Protein AF-K2C687-F1 (afdb_monomer_lite)

Secondary structure (DSSP, 8-state):
-HHHHHHHHHHHHHHHGGGTT-EEEETTTEEEEEEEEEEEEE-TTSS-EEEEEEEEEEETTT--EEEE-HHHHHHHHHH-----TT-TT---HHHHHHHTTPPP-----TT--

Structure (mmCIF, N/CA/C/O backbone):
data_AF-K2C687-F1
#
_entry.id   AF-K2C687-F1
#
loop_
_atom_site.group_PDB
_atom_site.id
_atom_site.type_symbol
_atom_site.label_atom_id
_atom_site.label_alt_id
_atom_site.label_comp_id
_atom_site.label_asym_id
_atom_site.label_entity_id
_atom_site.label_seq_id
_atom_site.pdbx_PDB_ins_code
_atom_site.Cartn_x
_atom_site.Cartn_y
_atom_site.Cartn_z
_atom_site.occupancy
_atom_site.B_iso_or_equiv
_atom_site.auth_seq_id
_atom_site.auth_comp_id
_atom_site.auth_asym_id
_atom_site.auth_atom_id
_atom_site.pdbx_PDB_model_num
ATOM 1 N N . ASN A 1 1 ? -8.520 8.678 -9.283 1.00 75.94 1 ASN A N 1
ATOM 2 C CA . ASN A 1 1 ? -8.545 7.595 -8.273 1.00 75.94 1 ASN A CA 1
ATOM 3 C C . ASN A 1 1 ? -7.204 6.921 -8.056 1.00 75.94 1 ASN A C 1
ATOM 5 O O . ASN A 1 1 ? -6.861 6.776 -6.898 1.00 75.94 1 ASN A O 1
ATOM 9 N N . ALA A 1 2 ? -6.425 6.555 -9.088 1.00 89.69 2 ALA A N 1
ATOM 10 C CA . ALA A 1 2 ? -5.113 5.914 -8.889 1.00 89.69 2 ALA A CA 1
ATOM 11 C C . ALA A 1 2 ? -4.212 6.679 -7.900 1.00 89.69 2 ALA A C 1
ATOM 13 O O . ALA A 1 2 ? -3.785 6.092 -6.917 1.00 89.69 2 ALA A O 1
ATOM 14 N N . ALA A 1 3 ? -4.045 7.995 -8.089 1.00 92.69 3 ALA A N 1
ATOM 15 C CA . ALA A 1 3 ? -3.294 8.848 -7.161 1.00 92.69 3 ALA A CA 1
ATOM 16 C C . ALA A 1 3 ? -3.859 8.830 -5.728 1.00 92.69 3 ALA A C 1
ATOM 18 O O . ALA A 1 3 ? -3.123 8.619 -4.778 1.00 92.69 3 ALA A O 1
ATOM 19 N N . GLN A 1 4 ? -5.180 8.959 -5.566 1.00 94.56 4 GLN A N 1
ATOM 20 C CA . GLN A 1 4 ? -5.823 8.941 -4.243 1.00 94.56 4 GLN A CA 1
ATOM 21 C C . GLN A 1 4 ? -5.676 7.586 -3.539 1.00 94.56 4 GLN A C 1
ATOM 23 O O . GLN A 1 4 ? -5.457 7.545 -2.332 1.00 94.56 4 GLN A O 1
ATOM 28 N N . ILE A 1 5 ? -5.787 6.485 -4.288 1.00 95.62 5 ILE A N 1
ATOM 29 C CA . ILE A 1 5 ? -5.549 5.133 -3.777 1.00 95.62 5 ILE A CA 1
ATOM 30 C C . ILE A 1 5 ? -4.092 5.027 -3.329 1.00 95.62 5 ILE A C 1
ATOM 32 O O . ILE A 1 5 ? -3.837 4.625 -2.200 1.00 95.62 5 ILE A O 1
ATOM 36 N N . THR A 1 6 ? -3.133 5.420 -4.170 1.00 96.81 6 THR A N 1
ATOM 37 C CA . THR A 1 6 ? -1.710 5.296 -3.832 1.00 96.81 6 THR A CA 1
ATOM 38 C C . THR A 1 6 ? -1.304 6.183 -2.668 1.00 96.81 6 THR A C 1
ATOM 40 O O . THR A 1 6 ? -0.584 5.707 -1.799 1.00 96.81 6 THR A O 1
ATOM 43 N N . ASP A 1 7 ? -1.801 7.419 -2.603 1.00 96.75 7 ASP A N 1
ATOM 44 C CA . ASP A 1 7 ? -1.519 8.343 -1.501 1.00 96.75 7 ASP A CA 1
ATOM 45 C C . ASP A 1 7 ? -2.050 7.778 -0.185 1.00 96.75 7 ASP A C 1
ATOM 47 O O . ASP A 1 7 ? -1.353 7.773 0.828 1.00 96.75 7 ASP A O 1
ATOM 51 N N . ARG A 1 8 ? -3.272 7.232 -0.201 1.00 97.00 8 ARG A N 1
ATOM 52 C CA . ARG A 1 8 ? -3.874 6.664 1.001 1.00 97.00 8 ARG A CA 1
ATOM 53 C C . ARG A 1 8 ? -3.198 5.365 1.438 1.00 97.00 8 ARG A C 1
ATOM 55 O O . ARG A 1 8 ? -3.008 5.160 2.633 1.00 97.00 8 ARG A O 1
ATOM 62 N N . LEU A 1 9 ? -2.828 4.495 0.501 1.00 97.06 9 LEU A N 1
ATOM 63 C CA . LEU A 1 9 ? -2.070 3.282 0.815 1.00 97.06 9 LEU A CA 1
ATOM 64 C C . LEU A 1 9 ? -0.658 3.611 1.324 1.00 97.06 9 LEU A C 1
ATOM 66 O O . LEU A 1 9 ? -0.163 2.922 2.212 1.00 97.06 9 LEU A O 1
ATOM 70 N N . GLN A 1 10 ? -0.023 4.669 0.808 1.00 96.69 10 GLN A N 1
ATOM 71 C CA . GLN A 1 10 ? 1.266 5.142 1.312 1.00 96.69 10 GLN A CA 1
ATOM 72 C C . GLN A 1 10 ? 1.140 5.685 2.742 1.00 96.69 10 GLN A C 1
ATOM 74 O O . GLN A 1 10 ? 1.901 5.260 3.601 1.00 96.69 10 GLN A O 1
ATOM 79 N N . ASP A 1 11 ? 0.143 6.529 3.028 1.00 96.19 11 ASP A N 1
ATOM 80 C CA . ASP A 1 11 ? -0.130 7.036 4.384 1.00 96.19 11 ASP A CA 1
ATOM 81 C C . ASP A 1 11 ? -0.350 5.899 5.398 1.00 96.19 11 ASP A C 1
ATOM 83 O O . ASP A 1 11 ? 0.221 5.902 6.488 1.00 96.19 11 ASP A O 1
ATOM 87 N N . LEU A 1 12 ? -1.132 4.879 5.028 1.00 95.62 12 LEU A N 1
ATOM 88 C CA . LEU A 1 12 ? -1.362 3.710 5.882 1.00 95.62 12 LEU A CA 1
ATOM 89 C C . LEU A 1 12 ? -0.078 2.907 6.125 1.00 95.62 12 LEU A C 1
ATOM 91 O O . LEU A 1 12 ? 0.147 2.450 7.245 1.00 95.62 12 LEU A O 1
ATOM 95 N N . ALA A 1 13 ? 0.764 2.753 5.09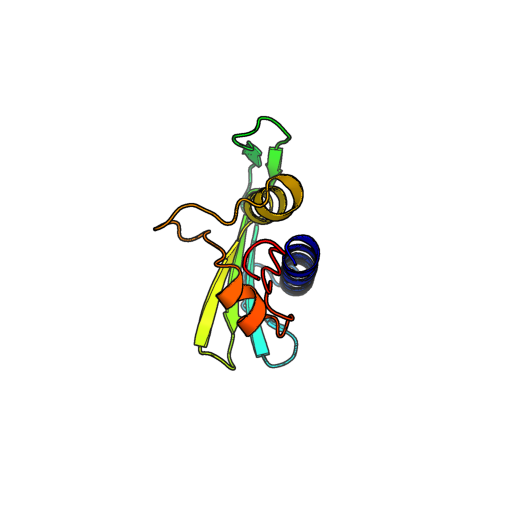9 1.00 94.75 13 ALA A N 1
ATOM 96 C CA . ALA A 1 13 ? 2.059 2.096 5.231 1.00 94.75 13 ALA A CA 1
ATOM 97 C C . ALA A 1 13 ? 3.003 2.885 6.151 1.00 94.75 13 ALA A C 1
ATOM 99 O O . ALA A 1 13 ? 3.595 2.303 7.056 1.00 94.75 13 ALA A O 1
ATOM 100 N N . ASP A 1 14 ? 3.098 4.203 5.975 1.00 93.88 14 ASP A N 1
ATOM 101 C CA . ASP A 1 14 ? 3.977 5.061 6.774 1.00 93.88 14 ASP A CA 1
ATOM 102 C C . ASP A 1 14 ? 3.579 5.031 8.256 1.00 93.88 14 ASP A C 1
ATOM 104 O O . ASP A 1 14 ? 4.429 4.903 9.133 1.00 93.88 14 ASP A O 1
ATOM 108 N N . ARG A 1 15 ? 2.273 5.039 8.546 1.00 92.75 15 ARG A N 1
ATOM 109 C CA . ARG A 1 15 ? 1.740 4.939 9.916 1.00 92.75 15 ARG A CA 1
ATOM 110 C C . ARG A 1 15 ? 1.913 3.554 10.548 1.00 92.75 15 ARG A C 1
ATOM 112 O O . ARG A 1 15 ? 1.823 3.438 11.768 1.00 92.75 15 ARG A O 1
ATOM 119 N N . GLY A 1 16 ? 2.132 2.513 9.743 1.00 88.44 16 GLY A N 1
ATOM 120 C CA . GLY A 1 16 ? 2.403 1.150 10.207 1.00 88.44 16 GLY A CA 1
ATOM 121 C C . GLY A 1 16 ? 3.894 0.812 10.346 1.00 88.44 16 GLY A C 1
ATOM 122 O O . GLY A 1 16 ? 4.226 -0.208 10.946 1.00 88.44 16 GLY A O 1
ATOM 123 N N . ALA A 1 17 ? 4.798 1.635 9.802 1.00 82.12 17 ALA A N 1
ATOM 124 C CA . ALA A 1 17 ? 6.223 1.315 9.687 1.00 82.12 17 ALA A CA 1
ATOM 125 C C . ALA A 1 17 ? 6.999 1.356 11.020 1.00 82.12 17 ALA A C 1
ATOM 127 O O . ALA A 1 17 ? 8.043 0.716 11.141 1.00 82.12 17 ALA A O 1
ATOM 128 N N . ASP A 1 18 ? 6.486 2.050 12.038 1.00 70.75 18 ASP A N 1
ATOM 129 C CA . ASP A 1 18 ? 7.212 2.300 13.293 1.00 70.75 18 ASP A CA 1
ATOM 130 C C . ASP A 1 18 ? 7.331 1.074 14.228 1.00 70.75 18 ASP A C 1
ATOM 132 O O . ASP A 1 18 ? 8.030 1.143 15.240 1.00 70.75 18 ASP A O 1
ATOM 136 N N . LEU A 1 19 ? 6.681 -0.060 13.924 1.00 67.81 19 LEU A N 1
ATOM 137 C CA . LEU A 1 19 ? 6.459 -1.142 14.899 1.00 67.81 19 LEU A CA 1
ATOM 138 C C . LEU A 1 19 ? 7.097 -2.513 14.583 1.00 67.81 19 LEU A C 1
ATOM 140 O O . LEU A 1 19 ? 6.613 -3.529 15.068 1.00 67.81 19 LEU A O 1
ATOM 144 N N . MET A 1 20 ? 8.224 -2.574 13.859 1.00 72.06 20 MET A N 1
ATOM 145 C CA . MET A 1 20 ? 9.035 -3.806 13.672 1.00 72.06 20 MET A CA 1
ATOM 146 C C . MET A 1 20 ? 8.202 -5.071 13.343 1.00 72.06 20 MET A C 1
ATOM 148 O O . MET A 1 20 ? 8.262 -6.067 14.064 1.00 72.06 20 MET A O 1
ATOM 152 N N . GLU A 1 21 ? 7.415 -5.036 12.264 1.00 81.88 21 GLU A N 1
ATOM 153 C CA . GLU A 1 21 ? 6.532 -6.136 11.818 1.00 81.88 21 GLU A CA 1
ATOM 154 C C . GLU A 1 21 ? 5.337 -6.475 12.729 1.00 81.88 21 GLU A C 1
ATOM 156 O O . GLU A 1 21 ? 4.643 -7.467 12.486 1.00 81.88 21 GLU A O 1
ATOM 161 N N . GLN A 1 22 ? 5.042 -5.669 13.751 1.00 88.25 22 GLN A N 1
ATOM 162 C CA . GLN A 1 22 ? 3.811 -5.827 14.527 1.00 88.25 22 GLN A CA 1
ATOM 163 C C . GLN A 1 22 ? 2.593 -5.294 13.768 1.00 88.25 22 GLN A C 1
ATOM 165 O O . GLN A 1 22 ? 2.688 -4.407 12.919 1.00 88.25 22 GLN A O 1
ATOM 170 N N . GLU A 1 23 ? 1.430 -5.850 14.096 1.00 92.12 23 GLU A N 1
ATOM 171 C CA . GLU A 1 23 ? 0.154 -5.340 13.611 1.00 92.12 23 GLU A CA 1
ATOM 172 C C . GLU A 1 23 ? -0.234 -4.065 14.365 1.00 92.12 23 GLU A C 1
ATOM 174 O O . GLU A 1 23 ? -0.229 -4.015 15.596 1.00 92.12 23 GLU A O 1
ATOM 179 N N . VAL A 1 24 ? -0.605 -3.038 13.608 1.00 94.19 24 VAL A N 1
ATOM 180 C CA . VAL A 1 24 ? -0.965 -1.712 14.103 1.00 94.19 24 VAL A CA 1
ATOM 181 C C . VAL A 1 24 ? -2.402 -1.427 13.713 1.00 94.19 24 VAL A C 1
ATOM 183 O O . VAL A 1 24 ? -2.757 -1.510 12.538 1.00 94.19 24 VAL A O 1
ATOM 186 N N . LEU A 1 25 ? -3.238 -1.068 14.686 1.00 95.56 25 LEU A N 1
ATOM 187 C CA . LEU A 1 25 ? -4.590 -0.603 14.397 1.00 95.56 25 LEU A CA 1
ATOM 188 C C . LEU A 1 25 ? -4.559 0.889 14.054 1.00 95.56 25 LEU A C 1
ATOM 190 O O . LEU A 1 25 ? -4.359 1.743 14.917 1.00 95.56 25 LEU A O 1
ATOM 194 N N . VAL A 1 26 ? -4.795 1.196 12.786 1.00 94.31 26 VAL A N 1
ATOM 195 C CA . VAL A 1 26 ? -4.810 2.544 12.223 1.00 94.31 26 VAL A CA 1
ATOM 196 C C . VAL A 1 26 ? -6.260 2.995 12.018 1.00 94.31 26 VAL A C 1
ATOM 198 O O . VAL A 1 26 ? -7.102 2.236 11.536 1.00 94.31 26 VAL A O 1
ATOM 201 N N . ASP A 1 27 ? -6.577 4.233 12.409 1.00 93.62 27 ASP A N 1
ATOM 202 C CA . ASP A 1 27 ? -7.923 4.835 12.309 1.00 93.62 27 ASP A CA 1
ATOM 203 C C . ASP A 1 27 ? -9.048 3.997 12.945 1.00 93.62 27 ASP A C 1
ATOM 205 O O . ASP A 1 27 ? -10.197 4.048 12.508 1.00 93.62 27 ASP A O 1
ATOM 209 N N . SER A 1 28 ? -8.717 3.195 13.964 1.00 95.38 28 SER A N 1
ATOM 210 C CA . SER A 1 28 ? -9.645 2.259 14.620 1.00 95.38 28 SER A CA 1
ATOM 211 C C . SER A 1 28 ? -10.336 1.286 13.650 1.00 95.38 28 SER A C 1
ATOM 213 O O . SER A 1 28 ? -11.417 0.779 13.947 1.00 95.38 28 SER A O 1
ATOM 215 N N . ARG A 1 29 ? -9.730 1.036 12.480 1.00 96.19 29 ARG A N 1
ATOM 216 C CA . ARG A 1 29 ? -10.337 0.258 11.391 1.00 96.19 29 ARG A CA 1
ATOM 217 C C . ARG A 1 29 ? -9.351 -0.637 10.656 1.00 96.19 29 ARG A C 1
ATOM 219 O O . ARG A 1 29 ? -9.694 -1.768 10.334 1.00 96.19 29 ARG A O 1
ATOM 226 N N . TYR A 1 30 ? -8.163 -0.143 10.342 1.00 97.31 30 TYR A N 1
ATOM 227 C CA . TYR A 1 30 ? -7.221 -0.863 9.494 1.00 97.31 30 TYR A CA 1
ATOM 228 C C . TYR A 1 30 ? -6.186 -1.551 10.363 1.00 97.31 30 TYR A C 1
ATOM 230 O O . TYR A 1 30 ? -5.421 -0.882 11.049 1.00 97.31 30 TYR A O 1
ATOM 238 N N . LEU A 1 31 ? -6.158 -2.878 10.336 1.00 97.06 31 LEU A N 1
ATOM 239 C CA . LEU A 1 31 ? -5.067 -3.632 10.933 1.00 97.06 31 LEU A CA 1
ATOM 240 C C . LEU A 1 31 ? -3.952 -3.722 9.892 1.00 97.06 31 LEU A C 1
ATOM 242 O O . LEU A 1 31 ? -4.113 -4.409 8.885 1.00 97.06 31 LEU A O 1
ATOM 246 N N . VAL A 1 32 ? -2.875 -2.970 10.097 1.00 96.75 32 VAL A N 1
ATOM 247 C CA . VAL A 1 32 ? -1.768 -2.828 9.145 1.00 96.75 32 VAL A CA 1
ATOM 248 C C . VAL A 1 32 ? -0.526 -3.501 9.705 1.00 96.75 32 VAL A C 1
ATOM 250 O O . VAL A 1 32 ? -0.169 -3.276 10.857 1.00 96.75 32 VAL A O 1
ATOM 253 N N . ARG A 1 33 ? 0.165 -4.288 8.884 1.00 95.88 33 ARG A N 1
ATOM 254 C CA . ARG A 1 33 ? 1.472 -4.860 9.208 1.00 95.88 33 ARG A CA 1
ATOM 255 C C . ARG A 1 33 ? 2.463 -4.507 8.116 1.00 95.88 33 ARG A C 1
ATOM 257 O O . ARG A 1 33 ? 2.238 -4.840 6.956 1.00 95.88 33 ARG A O 1
ATOM 264 N N . VAL A 1 34 ? 3.566 -3.874 8.497 1.00 95.19 34 VAL A N 1
ATOM 265 C CA . VAL A 1 34 ? 4.641 -3.494 7.576 1.00 95.19 34 VAL A CA 1
ATOM 266 C C . VAL A 1 34 ? 5.853 -4.377 7.822 1.00 95.19 34 VAL A C 1
ATOM 268 O O . VAL A 1 34 ? 6.344 -4.475 8.945 1.00 95.19 34 VAL A O 1
ATOM 271 N N . ARG A 1 35 ? 6.340 -5.007 6.758 1.00 92.44 35 ARG A N 1
ATOM 272 C CA . ARG A 1 35 ? 7.560 -5.806 6.731 1.00 92.44 35 ARG A CA 1
ATOM 273 C C . ARG A 1 35 ? 8.585 -5.116 5.850 1.00 92.44 35 ARG A C 1
ATOM 275 O O . ARG A 1 35 ? 8.334 -4.917 4.665 1.00 92.44 35 ARG A O 1
ATOM 282 N N . ASP A 1 36 ? 9.734 -4.801 6.426 1.00 86.25 36 ASP A N 1
ATOM 283 C CA . ASP A 1 36 ? 10.890 -4.292 5.694 1.00 86.25 36 ASP A CA 1
ATOM 284 C C . ASP A 1 36 ? 11.881 -5.440 5.505 1.00 86.25 36 ASP A C 1
ATOM 286 O O . ASP A 1 36 ? 12.419 -5.988 6.472 1.00 86.25 36 ASP A O 1
ATOM 290 N N . ASP A 1 37 ? 12.088 -5.850 4.259 1.00 87.12 37 ASP A N 1
ATOM 291 C CA . ASP A 1 37 ? 13.089 -6.841 3.919 1.00 87.12 37 ASP A CA 1
ATOM 292 C C . ASP A 1 37 ? 14.219 -6.225 3.094 1.00 87.12 37 ASP A C 1
ATOM 294 O O . ASP A 1 37 ? 14.075 -5.312 2.287 1.00 87.12 37 ASP A O 1
ATOM 298 N N . ARG A 1 38 ? 15.426 -6.746 3.311 1.00 85.62 38 ARG A N 1
ATOM 299 C CA . ARG A 1 38 ? 16.607 -6.206 2.641 1.00 85.62 38 ARG A CA 1
ATOM 300 C C . ARG A 1 38 ? 16.533 -6.493 1.144 1.00 85.62 38 ARG A C 1
ATOM 302 O O . ARG A 1 38 ? 16.438 -7.651 0.735 1.00 85.62 38 ARG A O 1
ATOM 309 N N . GLY A 1 39 ? 16.710 -5.457 0.331 1.00 92.31 39 GLY A N 1
ATOM 310 C CA . GLY A 1 39 ? 16.897 -5.583 -1.112 1.00 92.31 39 GLY A CA 1
ATOM 311 C C . GLY A 1 39 ? 16.019 -4.629 -1.906 1.00 92.31 39 GLY A C 1
ATOM 312 O O . GLY A 1 39 ? 15.300 -3.806 -1.352 1.00 92.31 39 GLY A O 1
ATOM 313 N N . LYS A 1 40 ? 16.095 -4.738 -3.235 1.00 95.00 40 LYS A N 1
ATOM 314 C CA . LYS A 1 40 ? 15.317 -3.902 -4.151 1.00 95.00 40 LYS A CA 1
ATOM 315 C C . LYS A 1 40 ? 14.667 -4.735 -5.242 1.00 95.00 40 LYS A C 1
ATOM 317 O O . LYS A 1 40 ? 15.247 -5.712 -5.710 1.00 95.00 40 LYS A O 1
ATOM 322 N N . ILE A 1 41 ? 13.490 -4.306 -5.671 1.00 95.00 41 ILE A N 1
ATOM 323 C CA . ILE A 1 41 ? 12.713 -4.894 -6.753 1.00 95.00 41 ILE A CA 1
ATOM 324 C C . ILE A 1 41 ? 12.797 -3.957 -7.968 1.00 95.00 41 ILE A C 1
ATOM 326 O O . ILE A 1 41 ? 12.447 -2.776 -7.849 1.00 95.00 41 ILE A O 1
ATOM 330 N N . PRO A 1 42 ? 13.265 -4.430 -9.136 1.00 97.00 42 PRO A N 1
ATOM 331 C CA . PRO A 1 42 ? 13.233 -3.635 -10.354 1.00 97.00 42 PRO A CA 1
ATOM 332 C C . PRO A 1 42 ? 11.814 -3.534 -10.907 1.00 97.00 42 PRO A C 1
ATOM 334 O O . PRO A 1 42 ? 11.064 -4.509 -10.923 1.00 97.00 42 PRO A O 1
ATOM 337 N N . SER A 1 43 ? 11.458 -2.355 -11.411 1.00 96.50 43 SER A N 1
ATOM 338 C CA . SER A 1 43 ? 10.219 -2.202 -12.167 1.00 96.50 43 SER A CA 1
ATOM 339 C C . SER A 1 43 ? 10.314 -2.914 -13.522 1.00 96.50 43 SER A C 1
ATOM 341 O O . SER A 1 43 ? 11.304 -2.724 -14.235 1.00 96.50 43 SER A O 1
ATOM 343 N N . PRO A 1 44 ? 9.273 -3.658 -13.940 1.00 95.25 44 PRO A N 1
ATOM 344 C CA . PRO A 1 44 ? 9.232 -4.282 -15.262 1.00 95.25 44 PRO A CA 1
ATOM 345 C C . PRO A 1 44 ? 9.167 -3.265 -16.415 1.00 95.25 44 PRO A C 1
ATOM 347 O O . PRO A 1 44 ? 9.467 -3.620 -17.549 1.00 95.25 44 PRO A O 1
ATOM 350 N N . TRP A 1 45 ? 8.850 -1.995 -16.136 1.00 96.00 45 TRP A N 1
ATOM 351 C CA . TRP A 1 45 ? 8.925 -0.895 -17.110 1.00 96.00 45 TRP A CA 1
ATOM 352 C C . TRP A 1 45 ? 10.292 -0.190 -17.140 1.00 96.00 45 TRP A C 1
ATOM 354 O O . TRP A 1 45 ? 10.444 0.824 -17.819 1.00 96.00 45 TRP A O 1
ATOM 364 N N . GLY A 1 46 ? 11.289 -0.682 -16.396 1.00 95.19 46 GLY A N 1
ATOM 365 C CA . GLY A 1 46 ? 12.647 -0.127 -16.397 1.00 95.19 46 GLY A CA 1
ATOM 366 C C . GLY A 1 46 ? 12.767 1.262 -15.764 1.00 95.19 46 GLY A C 1
ATOM 367 O O . GLY A 1 46 ? 13.746 1.965 -15.993 1.00 95.19 46 GLY A O 1
ATOM 368 N N . ASP A 1 47 ? 11.780 1.682 -14.971 1.00 95.31 47 ASP A N 1
ATOM 369 C CA . ASP A 1 47 ? 11.670 3.059 -14.489 1.00 95.31 47 ASP A CA 1
ATOM 370 C C . ASP A 1 47 ? 12.052 3.258 -13.013 1.00 95.31 47 ASP A C 1
ATOM 372 O O . ASP A 1 47 ? 11.708 4.284 -12.416 1.00 95.31 47 ASP A O 1
ATOM 376 N N . GLY A 1 48 ? 12.754 2.282 -12.431 1.00 95.88 48 GLY A N 1
ATOM 377 C CA . GLY A 1 48 ? 13.346 2.395 -11.103 1.00 95.88 48 GLY A CA 1
ATOM 378 C C . GLY A 1 48 ? 13.601 1.064 -10.398 1.00 95.88 48 GLY A C 1
ATOM 379 O O . GLY A 1 48 ? 13.177 -0.004 -10.845 1.00 95.88 48 GLY A O 1
ATOM 380 N N . LEU A 1 49 ? 14.284 1.176 -9.259 1.00 96.56 49 LEU A N 1
ATOM 381 C CA . LEU A 1 49 ? 14.440 0.140 -8.242 1.00 96.56 49 LEU A CA 1
ATOM 382 C C . LEU A 1 49 ? 13.685 0.595 -6.988 1.00 96.56 49 LEU A C 1
ATOM 384 O O . LEU A 1 49 ? 13.846 1.739 -6.564 1.00 96.56 49 LEU A O 1
ATOM 388 N N . PHE A 1 50 ? 12.894 -0.291 -6.395 1.00 95.44 50 PHE A N 1
ATOM 389 C CA . PHE A 1 50 ? 12.049 0.007 -5.237 1.00 95.44 50 PHE A CA 1
ATOM 390 C C . PHE A 1 50 ? 12.456 -0.878 -4.071 1.00 95.44 50 PHE A C 1
ATOM 392 O O . PHE A 1 50 ? 12.750 -2.046 -4.299 1.00 95.44 50 PHE A O 1
ATOM 399 N N . GLU A 1 51 ? 12.497 -0.342 -2.848 1.00 92.06 51 GLU A N 1
ATOM 400 C CA . GLU A 1 51 ? 12.806 -1.172 -1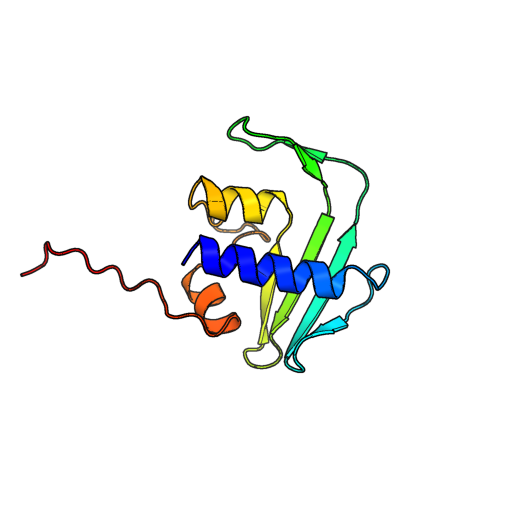.678 1.00 92.06 51 GLU A CA 1
ATOM 401 C C . GLU A 1 51 ? 11.825 -2.338 -1.605 1.00 92.06 51 GLU A C 1
ATOM 403 O O . GLU A 1 51 ? 10.619 -2.180 -1.853 1.00 92.06 51 GLU A O 1
ATOM 408 N N . LYS A 1 52 ? 12.387 -3.511 -1.334 1.00 91.50 52 LYS A N 1
ATOM 409 C CA . LYS A 1 52 ? 11.608 -4.698 -1.050 1.00 91.50 52 LYS A CA 1
ATOM 410 C C . LYS A 1 52 ?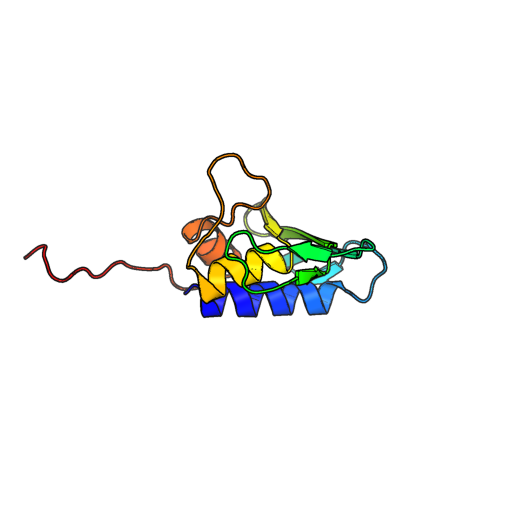 10.928 -4.482 0.315 1.00 91.50 52 LYS A C 1
ATOM 412 O O . LYS A 1 52 ? 11.403 -3.719 1.152 1.00 91.50 52 LYS A O 1
ATOM 417 N N . GLY A 1 53 ? 9.746 -5.054 0.469 1.00 92.75 53 GLY A N 1
ATOM 418 C CA . GLY A 1 53 ? 8.980 -5.004 1.705 1.00 92.75 53 GLY A CA 1
ATOM 419 C C . GLY A 1 53 ? 7.522 -5.255 1.393 1.00 92.75 53 GLY A C 1
ATOM 420 O O . GLY A 1 53 ? 7.106 -5.053 0.257 1.00 92.75 53 GLY A O 1
ATOM 421 N N . ASP A 1 54 ? 6.748 -5.686 2.375 1.00 95.38 54 ASP A N 1
ATOM 422 C CA . ASP A 1 54 ? 5.322 -5.954 2.211 1.00 95.38 54 ASP A CA 1
ATOM 423 C C . ASP A 1 54 ? 4.523 -5.141 3.222 1.00 95.38 54 ASP A C 1
ATOM 425 O O . ASP A 1 54 ? 4.916 -4.994 4.377 1.00 95.38 54 ASP A O 1
ATOM 429 N N . VAL A 1 55 ? 3.368 -4.655 2.791 1.00 96.75 55 VAL A N 1
ATOM 430 C CA . VAL A 1 55 ? 2.345 -4.097 3.663 1.00 96.75 55 VAL A CA 1
ATOM 431 C C . VAL A 1 55 ? 1.106 -4.956 3.519 1.00 96.75 55 VAL A C 1
ATOM 433 O O . VAL A 1 55 ? 0.547 -5.058 2.427 1.00 96.75 55 VAL A O 1
ATOM 436 N N . ASP A 1 56 ? 0.698 -5.576 4.620 1.00 97.25 56 ASP A N 1
ATOM 437 C CA . ASP A 1 56 ? -0.566 -6.289 4.735 1.00 97.25 56 ASP A CA 1
ATOM 438 C C . ASP A 1 56 ? -1.573 -5.377 5.445 1.00 97.25 56 ASP A C 1
ATOM 440 O O . ASP A 1 56 ? -1.259 -4.777 6.473 1.00 97.25 56 ASP A O 1
ATOM 444 N N . LEU A 1 57 ? -2.793 -5.287 4.922 1.00 97.62 57 LEU A N 1
ATOM 445 C CA . LEU A 1 57 ? -3.903 -4.580 5.552 1.00 97.62 57 LEU A CA 1
ATOM 446 C C . LEU A 1 57 ? -5.119 -5.488 5.633 1.00 97.62 57 LEU A C 1
ATOM 448 O O . LEU A 1 57 ? -5.517 -6.090 4.634 1.00 97.62 57 LEU A O 1
ATOM 452 N N . VAL A 1 58 ? -5.761 -5.498 6.796 1.00 97.81 58 VAL A N 1
ATOM 453 C CA . VAL A 1 58 ? -7.103 -6.046 6.995 1.00 97.81 58 VAL A CA 1
ATOM 454 C C . VAL A 1 58 ? -8.042 -4.905 7.369 1.00 97.81 58 VAL A C 1
ATOM 456 O O . VAL A 1 58 ? -7.839 -4.224 8.376 1.00 97.81 58 VAL A O 1
ATOM 459 N N . ASP A 1 59 ? -9.082 -4.693 6.569 1.00 97.62 59 ASP A N 1
ATOM 460 C CA . ASP A 1 59 ? -10.156 -3.765 6.904 1.00 97.62 59 ASP A CA 1
ATOM 461 C C . ASP A 1 59 ? -11.133 -4.432 7.877 1.00 97.62 59 ASP A C 1
ATOM 463 O O . ASP A 1 59 ? -11.907 -5.307 7.492 1.00 97.62 59 ASP A O 1
ATOM 467 N N . GLN A 1 60 ? -11.148 -3.987 9.133 1.00 97.00 60 GLN A N 1
ATOM 468 C CA . GLN A 1 60 ? -12.033 -4.527 10.171 1.00 97.00 60 GLN A CA 1
ATOM 469 C C . GLN A 1 60 ? -13.523 -4.284 9.873 1.00 97.00 60 GLN A C 1
ATOM 471 O O . GLN A 1 60 ? -14.374 -4.991 10.408 1.00 97.00 60 GLN A O 1
ATOM 476 N N . LYS A 1 61 ? -13.864 -3.303 9.023 1.00 95.06 61 LYS A N 1
ATOM 477 C CA . LYS A 1 61 ? -15.257 -2.993 8.663 1.00 95.06 61 LYS A CA 1
ATOM 478 C C . LYS A 1 61 ? -15.821 -3.987 7.648 1.00 95.06 61 LYS A C 1
ATOM 480 O O . LYS A 1 61 ? -16.961 -4.419 7.789 1.00 95.06 61 LYS A O 1
ATOM 485 N N . THR A 1 62 ? -15.053 -4.310 6.607 1.00 94.81 62 THR A N 1
ATOM 486 C CA . THR A 1 62 ? -15.506 -5.160 5.488 1.00 94.81 62 THR A CA 1
ATOM 487 C C . THR A 1 62 ? -14.970 -6.591 5.554 1.00 94.81 62 THR A C 1
ATOM 489 O O . THR A 1 62 ? -15.469 -7.463 4.847 1.00 94.81 62 THR A O 1
ATOM 492 N N . GLY A 1 63 ? -13.945 -6.844 6.374 1.00 96.12 63 GLY A N 1
ATOM 493 C CA . GLY A 1 63 ? -13.203 -8.106 6.424 1.00 96.12 63 GLY A CA 1
ATOM 494 C C . GLY A 1 63 ? -12.278 -8.334 5.223 1.00 96.12 63 GLY A C 1
ATOM 495 O O . GLY A 1 63 ? -11.651 -9.388 5.130 1.00 96.12 63 GLY A O 1
ATOM 496 N N . LYS A 1 64 ? -12.195 -7.378 4.289 1.00 96.56 64 LYS A N 1
ATOM 497 C CA . LYS A 1 64 ? -11.372 -7.487 3.082 1.00 96.56 64 LYS A CA 1
ATOM 498 C C . LYS A 1 64 ? -9.915 -7.157 3.379 1.00 96.56 64 LYS A C 1
ATOM 500 O O . LYS A 1 64 ? -9.601 -6.417 4.312 1.00 96.56 64 LYS A O 1
ATOM 505 N N . THR A 1 65 ? -9.027 -7.686 2.547 1.00 97.25 65 THR A N 1
ATOM 506 C CA . THR A 1 65 ? -7.582 -7.535 2.710 1.00 97.25 65 THR A CA 1
ATOM 507 C C . THR A 1 65 ? -6.942 -6.920 1.480 1.00 97.25 65 THR A C 1
ATOM 509 O O . THR A 1 65 ? -7.355 -7.209 0.357 1.00 97.25 65 THR A O 1
ATOM 512 N N . LEU A 1 66 ? -5.894 -6.132 1.690 1.00 97.94 66 LEU A N 1
ATOM 513 C CA . LEU A 1 66 ? -5.015 -5.638 0.634 1.00 97.94 66 LEU A CA 1
ATOM 514 C C . LEU A 1 66 ? -3.573 -5.975 0.992 1.00 97.94 66 LEU A C 1
ATOM 516 O O . LEU A 1 66 ? -3.195 -5.915 2.161 1.00 97.94 66 LEU A O 1
ATOM 520 N N . LYS A 1 67 ? -2.772 -6.284 -0.026 1.00 97.81 67 LYS A N 1
ATOM 521 C CA . LYS A 1 67 ? -1.333 -6.465 0.115 1.00 97.81 67 LYS A CA 1
ATOM 522 C C . LYS A 1 67 ? -0.605 -5.682 -0.965 1.00 97.81 67 LYS A C 1
ATOM 524 O O . LYS A 1 67 ? -0.923 -5.801 -2.147 1.00 97.81 67 LYS A O 1
ATOM 529 N N . TRP A 1 68 ? 0.365 -4.865 -0.575 1.00 97.81 68 TRP A N 1
ATOM 530 C CA . TRP A 1 68 ? 1.143 -4.070 -1.521 1.00 97.81 68 TRP A CA 1
ATOM 531 C C . TRP A 1 68 ? 2.582 -3.886 -1.066 1.00 97.81 68 TRP A C 1
ATOM 533 O O . TRP A 1 68 ? 2.933 -4.101 0.087 1.00 97.81 68 TRP A O 1
ATOM 543 N N . ASN A 1 69 ? 3.413 -3.449 -2.003 1.00 96.06 69 ASN A N 1
ATOM 544 C CA . ASN A 1 69 ? 4.757 -2.972 -1.734 1.00 96.06 69 ASN A CA 1
ATOM 545 C C . ASN A 1 69 ? 5.005 -1.654 -2.478 1.00 96.06 69 ASN A C 1
ATOM 547 O O . ASN A 1 69 ? 4.140 -1.148 -3.204 1.00 96.06 69 ASN A O 1
ATOM 551 N N . ARG A 1 70 ? 6.203 -1.084 -2.319 1.00 95.69 70 ARG A N 1
ATOM 552 C CA . ARG A 1 70 ? 6.569 0.180 -2.982 1.00 95.69 70 ARG A CA 1
ATOM 553 C C . ARG A 1 70 ? 6.483 0.086 -4.506 1.00 95.69 70 ARG A C 1
ATOM 555 O O . ARG A 1 70 ? 6.105 1.062 -5.154 1.00 95.69 70 ARG A O 1
ATOM 562 N N . LEU A 1 71 ? 6.804 -1.078 -5.082 1.00 96.88 71 LEU A N 1
ATOM 563 C CA . LEU A 1 71 ? 6.649 -1.304 -6.516 1.00 96.88 71 LEU A CA 1
ATOM 564 C C . LEU A 1 71 ? 5.164 -1.300 -6.905 1.00 96.88 71 LEU A C 1
ATOM 566 O O . LEU A 1 71 ? 4.813 -0.594 -7.842 1.00 96.88 71 LEU A O 1
ATOM 570 N N . THR A 1 72 ? 4.280 -1.990 -6.179 1.00 97.44 72 THR A N 1
ATOM 571 C CA . THR A 1 72 ? 2.828 -1.971 -6.432 1.00 97.44 72 THR A CA 1
ATOM 572 C C . THR A 1 72 ? 2.293 -0.540 -6.505 1.00 97.44 72 THR A C 1
ATOM 574 O O . THR A 1 72 ? 1.630 -0.186 -7.480 1.00 97.44 72 THR A O 1
ATOM 577 N N . LEU A 1 73 ? 2.645 0.320 -5.539 1.00 96.94 73 LEU A N 1
ATOM 578 C CA . LEU A 1 73 ? 2.221 1.726 -5.543 1.00 96.94 73 LEU A CA 1
ATOM 579 C C . LEU A 1 73 ? 2.759 2.489 -6.758 1.00 96.94 73 LEU A C 1
ATOM 581 O O . LEU A 1 73 ? 2.017 3.241 -7.391 1.00 96.94 73 LEU A O 1
ATOM 585 N N . ARG A 1 74 ? 4.023 2.260 -7.143 1.00 96.62 74 ARG A N 1
ATOM 586 C CA . ARG A 1 74 ? 4.594 2.852 -8.361 1.00 96.62 74 ARG A CA 1
ATOM 587 C C . ARG A 1 74 ? 3.827 2.433 -9.611 1.00 96.62 74 ARG A C 1
ATOM 589 O O . ARG A 1 74 ? 3.567 3.278 -10.469 1.00 96.62 74 ARG A O 1
ATOM 596 N N . LEU A 1 75 ? 3.518 1.144 -9.730 1.00 96.81 75 LEU A N 1
ATOM 597 C CA . LEU A 1 75 ? 2.844 0.586 -10.897 1.00 96.81 75 LEU A CA 1
ATOM 598 C C . LEU A 1 75 ? 1.430 1.152 -11.050 1.00 96.81 75 LEU A C 1
ATOM 600 O O . LEU A 1 75 ? 1.047 1.537 -12.156 1.00 96.81 75 LEU 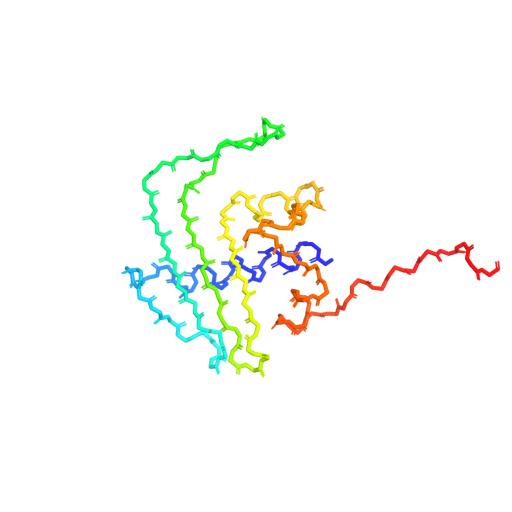A O 1
ATOM 604 N N . ILE A 1 76 ? 0.701 1.302 -9.944 1.00 96.62 76 ILE A N 1
ATOM 605 C CA . ILE A 1 76 ? -0.615 1.945 -9.940 1.00 96.62 76 ILE A CA 1
ATOM 606 C C . ILE A 1 76 ? -0.485 3.423 -10.319 1.00 96.62 76 ILE A C 1
ATOM 608 O O . ILE A 1 76 ? -1.154 3.878 -11.244 1.00 96.62 76 ILE A O 1
ATOM 612 N N . LEU A 1 77 ? 0.396 4.171 -9.646 1.00 95.75 77 LEU A N 1
ATOM 613 C CA . LEU A 1 77 ? 0.495 5.621 -9.821 1.00 95.75 77 LEU A CA 1
ATOM 614 C C . LEU A 1 77 ? 0.914 6.014 -11.241 1.00 95.75 77 LEU A C 1
ATOM 616 O O . LEU A 1 77 ? 0.364 6.952 -11.812 1.00 95.75 77 LEU A O 1
ATOM 620 N N . LYS A 1 78 ? 1.916 5.329 -11.801 1.00 96.25 78 LYS A N 1
ATOM 621 C CA . LYS A 1 78 ? 2.534 5.737 -13.068 1.00 96.25 78 LYS A CA 1
ATOM 622 C C . LYS A 1 78 ? 1.971 5.020 -14.286 1.00 96.25 78 LYS A C 1
ATOM 624 O O . LYS A 1 78 ? 1.911 5.617 -15.356 1.00 96.25 78 LYS A O 1
ATOM 629 N N . HIS A 1 79 ? 1.581 3.758 -14.130 1.00 95.50 79 HIS A N 1
ATOM 630 C CA . HIS A 1 79 ? 1.182 2.908 -15.253 1.00 95.50 79 HIS A CA 1
ATOM 631 C C . HIS A 1 79 ? -0.291 2.503 -15.190 1.00 95.50 79 HIS A C 1
ATOM 633 O O . HIS A 1 79 ? -0.744 1.763 -16.056 1.00 95.50 79 HIS A O 1
ATOM 639 N N . SER A 1 80 ? -1.041 2.965 -14.176 1.00 94.25 80 SER A N 1
ATOM 640 C CA . SER A 1 80 ? -2.417 2.515 -13.903 1.00 94.25 80 SER A CA 1
ATOM 641 C C . SER A 1 80 ? -2.535 0.986 -13.874 1.00 94.25 80 SER A C 1
ATOM 643 O O . SER A 1 80 ? -3.568 0.417 -14.223 1.00 94.25 80 SER A O 1
ATOM 645 N N . PHE A 1 81 ? -1.454 0.308 -13.474 1.00 95.88 81 PHE A N 1
ATOM 646 C CA . PHE A 1 81 ? -1.381 -1.142 -13.432 1.00 95.88 81 PHE A CA 1
ATOM 647 C C . PHE A 1 81 ? -1.659 -1.626 -12.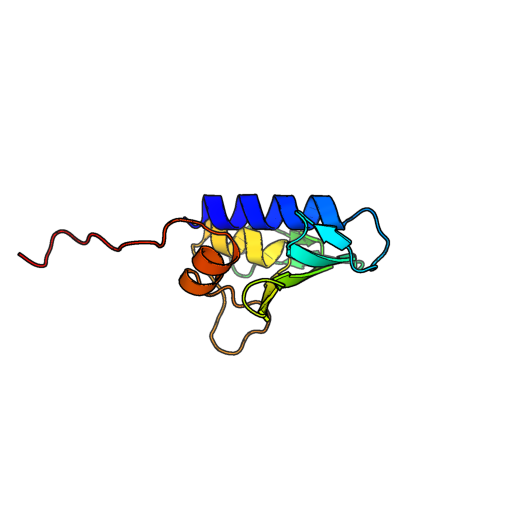012 1.00 95.88 81 PHE A C 1
ATOM 649 O O . PHE A 1 81 ? -0.828 -1.500 -11.116 1.00 95.88 81 PHE A O 1
ATOM 656 N N . PHE A 1 82 ? -2.838 -2.211 -11.832 1.00 96.38 82 PHE A N 1
ATOM 657 C CA . PHE A 1 82 ? -3.366 -2.666 -10.545 1.00 96.38 82 PHE A CA 1
ATOM 658 C C . PHE A 1 82 ? -3.018 -4.126 -10.208 1.00 96.38 82 PHE A C 1
ATOM 660 O O . PHE A 1 82 ? -3.556 -4.694 -9.261 1.00 96.38 82 PHE A O 1
ATOM 667 N N . GLY A 1 83 ? -2.105 -4.739 -10.967 1.00 94.69 83 GLY A N 1
ATOM 668 C CA . GLY A 1 83 ? -1.703 -6.134 -10.799 1.00 94.69 83 GLY A CA 1
ATOM 669 C C . GLY A 1 83 ? -2.484 -7.106 -11.685 1.00 94.69 83 GLY A C 1
ATOM 670 O O . GLY A 1 83 ? -3.635 -6.877 -12.056 1.00 94.69 83 GLY A O 1
ATOM 671 N N . GLY A 1 84 ? -1.832 -8.216 -12.032 1.00 93.88 84 GLY A N 1
ATOM 672 C CA . GLY A 1 84 ? -2.448 -9.300 -12.795 1.00 93.88 84 GLY A CA 1
ATOM 673 C C . GLY A 1 84 ? -3.408 -10.135 -11.946 1.00 93.88 84 GLY A C 1
ATOM 674 O O . GLY A 1 84 ? -3.237 -10.262 -10.732 1.00 93.88 84 GLY A O 1
ATOM 675 N N . TYR A 1 85 ? -4.409 -10.735 -12.590 1.00 93.69 85 TYR A N 1
ATOM 676 C CA . TYR A 1 85 ? -5.313 -11.688 -11.944 1.00 93.69 85 TYR A CA 1
ATOM 677 C C . TYR A 1 85 ? -4.534 -12.850 -11.306 1.00 93.69 85 TYR A C 1
ATOM 679 O O . TYR A 1 85 ? -3.621 -13.398 -11.918 1.00 93.69 85 TYR A O 1
ATOM 687 N N . GLY A 1 86 ? -4.894 -13.210 -10.071 1.00 91.50 86 GLY A N 1
ATOM 688 C CA . GLY A 1 86 ? -4.228 -14.265 -9.296 1.00 91.50 86 GLY A CA 1
ATOM 689 C C . GLY A 1 86 ? -2.976 -13.823 -8.526 1.00 91.50 86 GLY A C 1
ATOM 690 O O . GLY A 1 86 ? -2.462 -14.606 -7.736 1.00 91.50 86 GLY A O 1
ATOM 691 N N . SER A 1 87 ? -2.499 -12.586 -8.709 1.00 94.62 87 SER A N 1
ATOM 692 C CA . SER A 1 87 ? -1.422 -12.027 -7.883 1.00 94.62 87 SER A CA 1
ATOM 693 C C . SER A 1 87 ? -1.933 -11.646 -6.493 1.00 94.62 87 SER A C 1
ATOM 695 O O . SER A 1 87 ? -2.965 -10.984 -6.381 1.00 94.62 87 SER A O 1
ATOM 697 N N . GLU A 1 88 ? -1.174 -11.973 -5.444 1.00 94.88 88 GLU A N 1
ATOM 698 C CA . GLU A 1 88 ? -1.433 -11.491 -4.076 1.00 94.88 88 GLU A CA 1
ATOM 699 C C . GLU A 1 88 ? -1.296 -9.963 -3.953 1.00 94.88 88 GLU A C 1
ATOM 701 O O . GLU A 1 88 ? -1.917 -9.355 -3.091 1.00 94.88 88 GLU A O 1
ATOM 706 N N . TYR A 1 89 ? -0.536 -9.339 -4.861 1.00 96.19 89 TYR A N 1
ATOM 707 C CA . TYR A 1 89 ? -0.319 -7.891 -4.922 1.00 96.19 89 TYR A CA 1
ATOM 708 C C . TYR A 1 89 ? -1.333 -7.160 -5.811 1.00 96.19 89 TYR A C 1
ATOM 710 O O . TYR A 1 89 ? -1.128 -5.990 -6.149 1.00 96.19 89 TYR A O 1
ATOM 718 N N . ARG A 1 90 ? -2.384 -7.848 -6.278 1.00 96.38 90 ARG A N 1
ATOM 719 C CA . ARG A 1 90 ? -3.439 -7.212 -7.072 1.00 96.38 90 ARG A CA 1
ATOM 720 C C . ARG A 1 90 ? -4.289 -6.320 -6.168 1.00 96.38 90 ARG A C 1
ATOM 722 O O . ARG A 1 90 ? -4.870 -6.790 -5.196 1.00 96.38 90 ARG A O 1
ATOM 729 N N . ILE A 1 91 ? -4.414 -5.052 -6.544 1.00 97.06 91 ILE A N 1
ATOM 730 C CA . ILE A 1 91 ? -5.251 -4.060 -5.866 1.00 97.06 91 ILE A CA 1
ATOM 731 C C . ILE A 1 91 ? -6.433 -3.756 -6.777 1.00 97.06 91 ILE A C 1
ATOM 733 O O . ILE A 1 91 ? -6.355 -2.875 -7.624 1.00 97.06 91 ILE A O 1
ATOM 737 N N . ASP A 1 92 ? -7.520 -4.512 -6.648 1.00 94.69 92 ASP A N 1
ATOM 738 C CA . ASP A 1 92 ? -8.723 -4.238 -7.434 1.00 94.69 92 ASP A CA 1
ATOM 739 C C . ASP A 1 92 ? -9.243 -2.811 -7.121 1.00 94.69 92 ASP A C 1
ATOM 741 O O . ASP A 1 92 ? -9.457 -2.508 -5.943 1.00 94.69 92 ASP A O 1
ATOM 745 N N . PRO A 1 93 ? -9.390 -1.911 -8.118 1.00 93.81 93 PRO A N 1
ATOM 746 C CA . PRO A 1 93 ? -9.721 -0.507 -7.872 1.00 93.81 93 PRO A CA 1
ATOM 747 C C . PRO A 1 93 ? -11.034 -0.304 -7.119 1.00 93.81 93 PRO A C 1
ATOM 749 O O . PRO A 1 93 ? -11.105 0.580 -6.265 1.00 93.81 93 PRO A O 1
ATOM 752 N N . ASP A 1 94 ? -12.052 -1.117 -7.401 1.00 92.75 94 ASP A N 1
ATOM 753 C CA . ASP A 1 94 ? -13.365 -0.983 -6.769 1.00 92.75 94 ASP A CA 1
ATOM 754 C C . ASP A 1 94 ? -13.302 -1.435 -5.311 1.00 92.75 94 ASP A C 1
ATOM 756 O O . ASP A 1 94 ? -13.806 -0.752 -4.416 1.00 92.75 94 ASP A O 1
ATOM 760 N N . VAL A 1 95 ? -12.583 -2.531 -5.053 1.00 93.69 95 VAL A N 1
ATOM 761 C CA . VAL A 1 95 ? -12.309 -3.011 -3.693 1.00 93.69 95 VAL A CA 1
ATOM 762 C C . VAL A 1 95 ? -11.488 -1.990 -2.909 1.00 93.69 95 VAL A C 1
ATOM 764 O O . VAL A 1 95 ? -11.794 -1.717 -1.751 1.00 93.69 95 VAL A O 1
ATOM 767 N N . ALA A 1 96 ? -10.464 -1.398 -3.526 1.00 95.31 96 ALA A N 1
ATOM 768 C CA . ALA A 1 96 ? -9.660 -0.360 -2.896 1.00 95.31 96 ALA A CA 1
ATOM 769 C C . ALA A 1 96 ? -10.504 0.882 -2.581 1.00 95.31 96 ALA A C 1
ATOM 771 O O . ALA A 1 96 ? -10.403 1.419 -1.483 1.00 95.31 96 ALA A O 1
ATOM 772 N N . CYS A 1 97 ? -11.371 1.320 -3.495 1.00 94.44 97 CYS A N 1
ATOM 773 C CA . CYS A 1 97 ? -12.282 2.432 -3.242 1.00 94.44 97 CYS A CA 1
ATOM 774 C C . CYS A 1 97 ? -13.246 2.140 -2.084 1.00 94.44 97 CYS A C 1
ATOM 776 O O . CYS A 1 97 ? -13.435 2.999 -1.228 1.00 94.44 97 CYS A O 1
ATOM 778 N N . GLU A 1 98 ? -13.801 0.932 -2.007 1.00 94.44 98 GLU A N 1
ATOM 779 C CA . GLU A 1 98 ? -14.674 0.518 -0.905 1.00 94.44 98 GLU A CA 1
ATOM 780 C C . GLU A 1 98 ? -13.940 0.471 0.444 1.00 94.44 98 GLU A C 1
ATOM 782 O O . GLU A 1 98 ? -14.425 1.011 1.440 1.00 94.44 98 GLU A O 1
ATOM 787 N N . ILE A 1 99 ? -12.750 -0.138 0.486 1.00 95.50 99 ILE A N 1
ATOM 788 C CA . ILE A 1 99 ? -11.935 -0.226 1.705 1.00 95.50 99 ILE A CA 1
ATOM 789 C C . ILE A 1 99 ? -11.517 1.169 2.171 1.00 95.50 99 ILE A C 1
ATOM 791 O O . ILE A 1 99 ? -11.574 1.457 3.361 1.00 95.50 99 ILE A O 1
ATOM 795 N N . LEU A 1 100 ? -11.123 2.047 1.251 1.00 94.62 100 LEU A N 1
ATOM 796 C CA . LEU A 1 100 ? -10.573 3.365 1.571 1.00 94.62 100 LEU A CA 1
ATOM 797 C C . LEU A 1 100 ? -11.642 4.472 1.669 1.00 94.62 100 LEU A C 1
ATOM 799 O O . LEU A 1 100 ? -11.281 5.637 1.825 1.00 94.62 100 LEU A O 1
ATOM 803 N N . ASP A 1 101 ? -12.933 4.123 1.568 1.00 90.81 101 ASP A N 1
ATOM 804 C CA . ASP A 1 101 ? -14.075 5.048 1.453 1.00 90.81 101 ASP A CA 1
ATOM 805 C C . ASP A 1 101 ? -13.854 6.154 0.388 1.00 90.81 101 ASP A C 1
ATOM 807 O O . ASP A 1 101 ? -14.244 7.314 0.552 1.00 90.81 101 ASP A O 1
ATOM 811 N N . LEU A 1 102 ? -13.211 5.804 -0.731 1.00 89.44 102 LEU A N 1
ATOM 812 C CA . LEU A 1 102 ? -13.002 6.699 -1.870 1.00 89.44 102 LEU A CA 1
ATOM 813 C C . LEU A 1 102 ? -14.160 6.562 -2.864 1.00 89.44 102 LEU A C 1
ATOM 815 O O . LEU A 1 102 ? -14.722 5.484 -3.047 1.00 89.44 102 LEU A O 1
ATOM 819 N N . LYS A 1 103 ? -14.501 7.648 -3.569 1.00 81.06 103 LYS A N 1
ATOM 820 C CA . LYS A 1 103 ? -15.506 7.579 -4.643 1.00 81.06 103 LYS A CA 1
ATOM 821 C C . LYS A 1 103 ? -15.020 6.613 -5.737 1.00 81.06 103 LYS A C 1
ATOM 823 O O . LYS A 1 103 ? -13.879 6.780 -6.171 1.00 81.06 103 LYS A O 1
ATOM 828 N N . PRO A 1 104 ? -15.842 5.651 -6.198 1.00 64.25 104 PRO A N 1
ATOM 829 C CA . PRO A 1 104 ? -15.450 4.716 -7.253 1.00 64.25 104 PRO A CA 1
ATOM 830 C C . PRO A 1 104 ? -15.141 5.458 -8.558 1.00 64.25 104 PRO A C 1
ATOM 832 O O . PRO A 1 104 ? -15.615 6.581 -8.769 1.00 64.25 104 PRO A O 1
ATOM 835 N N . VAL A 1 105 ? -14.319 4.853 -9.424 1.00 58.84 105 VAL A N 1
ATOM 836 C CA . VAL A 1 105 ? -14.105 5.393 -10.775 1.00 58.84 105 VAL A CA 1
ATOM 837 C C . VAL A 1 105 ? -15.398 5.138 -11.535 1.00 58.84 105 VAL A C 1
ATOM 839 O O . VAL A 1 105 ? -15.619 4.043 -12.034 1.00 58.84 105 VAL A O 1
ATOM 842 N N . VAL A 1 106 ? -16.282 6.128 -11.600 1.00 56.22 106 VAL A N 1
ATOM 843 C CA . VAL A 1 106 ? -17.364 6.086 -12.580 1.00 56.22 106 VAL A CA 1
ATOM 844 C C . VAL A 1 106 ? -16.720 6.417 -13.921 1.00 56.22 106 VAL A C 1
ATOM 846 O O . VAL A 1 106 ? -16.299 7.556 -14.131 1.00 56.22 106 VAL A O 1
ATOM 849 N N . ASP A 1 107 ? -16.590 5.423 -14.798 1.00 48.38 107 ASP A N 1
ATOM 850 C CA . ASP A 1 107 ? -16.257 5.664 -16.200 1.00 48.38 107 ASP A CA 1
ATOM 851 C C . ASP A 1 107 ? -17.435 6.400 -16.850 1.00 48.38 107 ASP A C 1
ATOM 853 O O . ASP A 1 107 ? -18.448 5.808 -17.216 1.00 48.38 107 ASP A O 1
ATOM 857 N N . LEU A 1 108 ? -17.343 7.728 -16.912 1.00 50.53 108 LEU A N 1
ATOM 858 C CA . LEU A 1 108 ? -18.210 8.548 -17.746 1.00 50.53 108 LEU A CA 1
ATOM 859 C C . LEU A 1 108 ? -17.579 8.614 -19.137 1.00 50.53 108 LEU A C 1
ATOM 861 O O . LEU A 1 108 ? -17.023 9.646 -19.516 1.00 50.53 108 LEU A O 1
ATOM 865 N N . SER A 1 109 ? -17.645 7.522 -19.897 1.00 43.53 109 SER A N 1
ATOM 866 C CA . SER A 1 109 ? -17.401 7.597 -21.334 1.00 43.53 109 SER A CA 1
ATOM 867 C C . SER A 1 109 ? -18.596 8.317 -21.993 1.00 43.53 109 SER A C 1
ATOM 869 O O . SER A 1 109 ? -19.740 7.890 -21.829 1.00 43.53 109 SER A O 1
ATOM 871 N N . PRO A 1 110 ? -18.391 9.432 -22.725 1.00 48.00 110 PRO A N 1
ATOM 872 C CA . PRO A 1 110 ? -19.479 10.182 -23.367 1.00 48.00 110 PRO A CA 1
ATOM 873 C C . PRO A 1 110 ? -20.106 9.504 -24.600 1.00 48.00 110 PRO A C 1
ATOM 875 O O . PRO A 1 110 ? -20.871 10.151 -25.305 1.00 48.00 110 PRO A O 1
ATOM 878 N N . GLU A 1 111 ? -19.797 8.240 -24.904 1.00 52.84 111 GLU A N 1
ATOM 879 C CA . GLU A 1 111 ? -20.149 7.606 -26.189 1.00 52.84 111 GLU A CA 1
ATOM 880 C C . GLU A 1 111 ? -21.359 6.652 -26.123 1.00 52.84 111 GLU A C 1
ATOM 882 O O . GLU A 1 111 ? -21.534 5.810 -26.996 1.00 52.84 111 GLU A O 1
ATOM 887 N N . SER A 1 112 ? -22.215 6.755 -25.102 1.00 46.50 112 SER A N 1
ATOM 888 C CA . SER A 1 112 ? -23.427 5.916 -24.975 1.00 46.50 112 SER A CA 1
ATOM 889 C C . SER A 1 112 ? -24.754 6.689 -24.966 1.00 46.50 112 SER A C 1
ATOM 891 O O . SER A 1 112 ? -25.729 6.212 -24.386 1.00 46.50 112 SER A O 1
ATOM 893 N N . ILE A 1 113 ? -24.824 7.857 -25.615 1.00 45.88 113 ILE A N 1
ATOM 894 C CA . ILE A 1 113 ? -26.102 8.524 -25.938 1.00 45.88 113 ILE A CA 1
ATOM 895 C C . ILE A 1 113 ? -26.231 8.673 -27.449 1.00 45.88 113 ILE A C 1
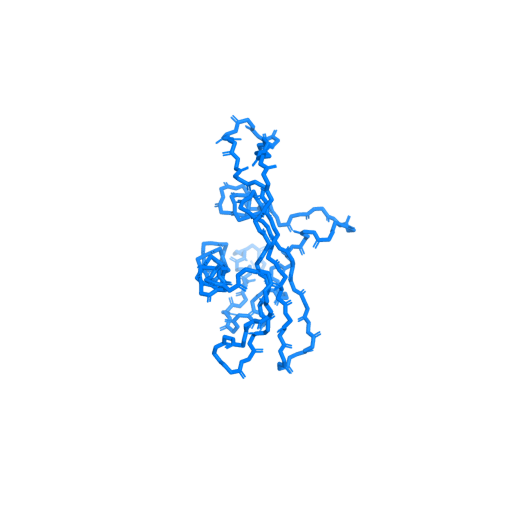ATOM 897 O O . ILE A 1 113 ? -25.286 9.222 -28.057 1.00 45.88 113 ILE A O 1
#

Sequence (113 aa):
NAAQITDRLQDLADRGADLMEQEVLVDSRYLVRVRDDRGKIPSPWGDGLFEKGDVDLVDQKTGKTLKWNRLTLRLILKHSFFGGYGSEYRIDPDVACEILDLKPVVDLSPESI

Radius of gyration: 14.78 Å; chains: 1; bounding box: 43×24×41 Å

pLDDT: mean 89.84, std 13.2, range [43.53, 97.94]

Foldseek 3Di:
DLVVLLVLVVVLQVVQVPPAQAFDQDPVFKGKGKFFDDDWDAAPVRPDTFGDIKIWIQGNVPRDIAMAGPNCSVCCNPVVDQDDPPDSNRDDQVVSCVSSVHDGPPPPDVPPD